Protein AF-A0A9P1GAG2-F1 (afdb_monomer_lite)

pLDDT: mean 76.4, std 18.28, range [32.56, 95.25]

Organism: NCBI:txid2562237

Sequence (135 aa):
MPPHLESDDVDDIKTGTYVYWMKANEDVAERGELGEVVRVDDNGRRKVSFPKGNFSIEARQLNVSDFQKGTFVHMTDEDTDLIGEIKELDNGKLQVDFEGKQKMLGIEMSCLFVLDAAGLTIRIYSNYSHLVSKG

Radius of gyration: 16.51 Å; chains: 1; bounding box: 52×49×37 Å

Secondary structure (DSSP, 8-state):
-------GGGTT--TT-EEEE-S--TTT--TT-EEEEEEE-TTSEEEEEETTEEEEEEGGGEEE-S--TT-EEEEEETTEEEEEEEEEEETTEEEEEETTEEEEEETTS--EEEE-TTT-----B----SS----

Foldseek 3Di:
DPDPPPVPVLVPQAFQFKWFQQDPDPQAHHHRQIWTQHHQDPVQWTFTQALNGTDTHHSVRIDGDLDGQQWWKWWDDPPDTFIWGFHDADNSWTFTQTPNDTDTHHLADTQIATDDPVDGPGDGRYNPPPDDDDD

Structure (mmCIF, N/CA/C/O backbone):
data_AF-A0A9P1GAG2-F1
#
_entry.id   AF-A0A9P1GAG2-F1
#
loop_
_atom_site.group_PDB
_atom_site.id
_atom_site.type_symbol
_atom_site.label_atom_id
_atom_site.label_alt_id
_atom_site.label_comp_id
_atom_site.label_asym_id
_atom_site.label_entity_id
_atom_site.label_seq_id
_atom_site.pdbx_PDB_ins_code
_atom_site.Cartn_x
_atom_site.Cartn_y
_atom_site.Cartn_z
_atom_site.occupancy
_atom_site.B_iso_or_equiv
_atom_site.auth_seq_id
_atom_site.auth_comp_id
_atom_site.auth_asym_id
_atom_site.auth_atom_id
_atom_site.pdbx_PDB_model_num
ATOM 1 N N . MET A 1 1 ? 34.612 -15.310 6.715 1.00 42.91 1 MET A N 1
ATOM 2 C CA . MET A 1 1 ? 33.599 -14.713 5.821 1.00 42.91 1 MET A CA 1
ATOM 3 C C . MET A 1 1 ? 32.276 -14.766 6.558 1.00 42.91 1 MET A C 1
ATOM 5 O O . MET A 1 1 ? 31.880 -15.875 6.899 1.00 42.91 1 MET A O 1
ATOM 9 N N . PRO A 1 2 ? 31.650 -13.632 6.904 1.00 41.22 2 PRO A N 1
ATOM 10 C CA . PRO A 1 2 ? 30.275 -13.672 7.381 1.00 41.22 2 PRO A CA 1
ATOM 11 C C . PRO A 1 2 ? 29.363 -14.095 6.215 1.00 41.22 2 PRO A C 1
ATOM 13 O O . PRO A 1 2 ? 29.686 -13.775 5.066 1.00 41.22 2 PRO A O 1
ATOM 16 N N . PRO A 1 3 ? 28.278 -14.844 6.474 1.00 47.75 3 PRO A N 1
ATOM 17 C CA . PRO A 1 3 ? 27.317 -15.191 5.438 1.00 47.75 3 PRO A CA 1
ATOM 18 C C . PRO A 1 3 ? 26.704 -13.906 4.875 1.00 47.75 3 PRO A C 1
ATOM 20 O O . PRO A 1 3 ? 26.327 -13.004 5.627 1.00 47.75 3 PRO A O 1
ATOM 23 N N . HIS A 1 4 ? 26.649 -13.812 3.546 1.00 45.88 4 HIS A N 1
ATOM 24 C CA . HIS A 1 4 ? 25.820 -12.824 2.876 1.00 45.88 4 HIS A CA 1
ATOM 25 C C . HIS A 1 4 ? 24.372 -13.102 3.285 1.00 45.88 4 HIS A C 1
ATOM 27 O O . HIS A 1 4 ? 23.833 -14.155 2.965 1.00 45.88 4 HIS A O 1
ATOM 33 N N . LEU A 1 5 ? 23.777 -12.177 4.038 1.00 47.00 5 LEU A N 1
ATOM 34 C CA . LEU A 1 5 ? 22.331 -12.074 4.178 1.00 47.00 5 LEU A CA 1
ATOM 35 C C . LEU A 1 5 ? 21.793 -11.688 2.798 1.00 47.00 5 LEU A C 1
ATOM 37 O O . LEU A 1 5 ? 21.690 -10.504 2.477 1.00 47.00 5 LEU A O 1
ATOM 41 N N . GLU A 1 6 ? 21.543 -12.679 1.947 1.00 44.31 6 GLU A N 1
ATOM 42 C CA . GLU A 1 6 ? 20.577 -12.505 0.872 1.00 44.31 6 GLU A CA 1
ATOM 43 C C . GLU A 1 6 ? 19.244 -12.258 1.582 1.00 44.31 6 GLU A C 1
ATOM 45 O O . GLU A 1 6 ? 18.744 -13.102 2.321 1.00 44.31 6 GLU A O 1
ATOM 50 N N . SER A 1 7 ? 18.762 -11.019 1.515 1.00 46.31 7 SER A N 1
ATOM 51 C CA . SER A 1 7 ? 17.443 -10.660 2.014 1.00 46.31 7 SER A CA 1
ATOM 52 C C . SER A 1 7 ? 16.418 -11.366 1.125 1.00 46.31 7 SER A C 1
ATOM 54 O O . SER A 1 7 ? 16.043 -10.829 0.080 1.00 46.31 7 SER A O 1
ATOM 56 N N . ASP A 1 8 ? 16.023 -12.575 1.521 1.00 49.06 8 ASP A N 1
ATOM 57 C CA . ASP A 1 8 ? 15.034 -13.431 0.845 1.00 49.06 8 ASP A CA 1
ATOM 58 C C . ASP A 1 8 ? 13.635 -12.781 0.730 1.00 49.06 8 ASP A C 1
ATOM 60 O O . ASP A 1 8 ? 12.757 -13.301 0.051 1.00 49.06 8 ASP A O 1
ATOM 64 N N . ASP A 1 9 ? 13.418 -11.596 1.307 1.00 52.91 9 ASP A N 1
ATOM 65 C CA . ASP A 1 9 ? 12.117 -10.913 1.312 1.00 52.91 9 ASP A CA 1
ATOM 66 C C . ASP A 1 9 ? 11.694 -10.332 -0.061 1.00 52.91 9 ASP A C 1
ATOM 68 O O . ASP A 1 9 ? 10.576 -9.836 -0.220 1.00 52.91 9 ASP A O 1
ATOM 72 N N . VAL A 1 10 ? 12.570 -10.343 -1.077 1.00 50.88 10 VAL A N 1
ATOM 73 C CA . VAL A 1 10 ? 12.298 -9.724 -2.395 1.00 50.88 10 VAL A CA 1
ATOM 74 C C . VAL A 1 10 ? 11.434 -10.620 -3.300 1.00 50.88 10 VAL A C 1
ATOM 76 O O . VAL A 1 10 ? 10.751 -10.112 -4.200 1.00 50.88 10 VAL A O 1
ATOM 79 N N . ASP A 1 11 ? 11.410 -11.933 -3.056 1.00 53.34 11 ASP A N 1
ATOM 80 C CA . ASP A 1 11 ? 10.612 -12.884 -3.843 1.00 53.34 11 ASP A CA 1
ATOM 81 C C . ASP A 1 11 ? 9.126 -12.932 -3.443 1.00 53.34 11 ASP A C 1
ATOM 83 O O . ASP A 1 11 ? 8.300 -13.426 -4.212 1.00 53.34 11 ASP A O 1
ATOM 87 N N . ASP A 1 12 ? 8.742 -12.289 -2.336 1.00 70.12 12 ASP A N 1
ATOM 88 C CA . ASP A 1 12 ? 7.363 -12.301 -1.824 1.00 70.12 12 ASP A CA 1
ATOM 89 C C . ASP A 1 12 ? 6.474 -11.139 -2.309 1.00 70.12 12 ASP A C 1
ATOM 91 O O . ASP A 1 12 ? 5.284 -11.066 -1.976 1.00 70.12 12 ASP A O 1
ATOM 95 N N . ILE A 1 13 ? 6.995 -10.237 -3.152 1.00 85.69 13 ILE A N 1
ATOM 96 C CA . ILE A 1 13 ? 6.189 -9.158 -3.746 1.00 85.69 13 ILE A CA 1
ATOM 97 C C . ILE A 1 13 ? 5.352 -9.713 -4.909 1.00 85.69 13 ILE A C 1
ATOM 99 O O . ILE A 1 13 ? 5.801 -9.767 -6.064 1.00 85.69 13 ILE A O 1
ATOM 103 N N . LYS A 1 14 ? 4.114 -10.094 -4.583 1.00 91.00 14 LYS A N 1
ATOM 104 C CA . LYS A 1 14 ? 3.098 -10.656 -5.484 1.00 91.00 14 LYS A CA 1
ATOM 105 C C . LYS A 1 14 ? 1.993 -9.650 -5.811 1.00 91.00 14 LYS A C 1
ATOM 107 O O . LYS A 1 14 ? 1.915 -8.567 -5.239 1.00 91.00 14 LYS A O 1
ATOM 112 N N . THR A 1 15 ? 1.120 -10.007 -6.751 1.00 93.25 15 THR A N 1
ATOM 113 C CA . THR A 1 15 ? -0.082 -9.213 -7.039 1.00 93.25 15 THR A CA 1
ATOM 114 C C . THR A 1 15 ? -0.940 -9.049 -5.780 1.00 93.25 15 THR A C 1
ATOM 116 O O . THR A 1 15 ? -1.158 -10.014 -5.049 1.00 93.25 15 THR A O 1
ATOM 119 N N . GLY A 1 16 ? -1.427 -7.831 -5.548 1.00 92.50 16 GLY A N 1
ATOM 120 C CA . GLY A 1 16 ? -2.179 -7.423 -4.363 1.00 92.50 16 GLY A CA 1
ATOM 121 C C . GLY A 1 16 ? -1.309 -6.947 -3.196 1.00 92.50 16 GLY A C 1
ATOM 122 O O . GLY A 1 16 ? -1.848 -6.443 -2.217 1.00 92.50 16 GLY A O 1
ATOM 123 N N . THR A 1 17 ? 0.021 -7.086 -3.271 1.00 93.44 17 THR A N 1
ATOM 124 C CA . THR A 1 17 ? 0.924 -6.582 -2.229 1.00 93.44 17 THR A CA 1
ATOM 125 C C . THR A 1 17 ? 1.015 -5.060 -2.293 1.00 93.44 17 THR A C 1
ATOM 127 O O . THR A 1 17 ? 1.284 -4.492 -3.356 1.00 93.44 17 THR A O 1
ATOM 130 N N . TYR A 1 18 ? 0.847 -4.394 -1.151 1.00 93.12 18 TYR A N 1
ATOM 131 C CA . TYR A 1 18 ? 1.092 -2.956 -1.038 1.00 93.12 18 TYR A CA 1
ATOM 132 C C . TYR A 1 18 ? 2.573 -2.690 -0.788 1.00 93.12 18 TYR A C 1
ATOM 134 O O . TYR A 1 18 ? 3.224 -3.396 -0.012 1.00 93.12 18 TYR A O 1
ATOM 142 N N . VAL A 1 19 ? 3.119 -1.684 -1.462 1.00 92.06 19 VAL A N 1
ATOM 143 C CA . VAL A 1 19 ? 4.553 -1.388 -1.487 1.00 92.06 19 VAL A CA 1
ATOM 144 C C . VAL A 1 19 ? 4.813 0.110 -1.417 1.00 92.06 19 VAL A C 1
ATOM 146 O O . VAL A 1 19 ? 4.057 0.910 -1.963 1.00 92.06 19 VAL A O 1
ATOM 149 N N . TYR A 1 20 ? 5.919 0.485 -0.784 1.00 89.38 20 TYR A N 1
ATOM 150 C CA . TYR A 1 20 ? 6.426 1.850 -0.775 1.00 89.38 20 TYR A CA 1
ATOM 151 C C . TYR A 1 20 ? 7.430 2.082 -1.895 1.00 89.38 20 TYR A C 1
ATOM 153 O O . TYR A 1 20 ? 8.343 1.276 -2.119 1.00 89.38 20 TYR A O 1
ATOM 161 N N . TRP A 1 21 ? 7.315 3.239 -2.542 1.00 88.62 21 TRP A N 1
ATOM 162 C CA . TRP A 1 21 ? 8.352 3.736 -3.431 1.00 88.62 21 TRP A CA 1
ATOM 163 C C . TRP A 1 21 ? 9.466 4.422 -2.647 1.00 88.62 21 TRP A C 1
ATOM 165 O O . TRP A 1 21 ? 9.250 5.442 -2.009 1.00 88.62 21 TRP A O 1
ATOM 175 N N . MET A 1 22 ? 10.690 3.896 -2.695 1.00 79.12 22 MET A N 1
ATOM 176 C CA . MET A 1 22 ? 11.776 4.408 -1.843 1.00 79.12 22 MET A CA 1
ATOM 177 C C . MET A 1 22 ? 12.820 5.250 -2.579 1.00 79.12 22 MET A C 1
ATOM 179 O O . MET A 1 22 ? 13.739 5.776 -1.943 1.00 79.12 22 MET A O 1
ATOM 183 N N . LYS A 1 23 ? 12.703 5.407 -3.901 1.00 82.50 23 LYS A N 1
ATOM 184 C CA . LYS A 1 23 ? 13.642 6.218 -4.685 1.00 82.50 23 LYS A CA 1
ATOM 185 C C . LYS A 1 23 ? 13.145 7.654 -4.831 1.00 82.50 23 LYS A C 1
ATOM 187 O O . LYS A 1 23 ? 11.954 7.915 -4.857 1.00 82.50 23 LYS A O 1
ATOM 192 N N . ALA A 1 24 ? 14.078 8.585 -4.995 1.00 72.94 24 ALA A N 1
ATOM 193 C CA . ALA A 1 24 ? 13.791 10.001 -5.227 1.00 72.94 24 ALA A CA 1
ATOM 194 C C . ALA A 1 24 ? 13.499 10.314 -6.711 1.00 72.94 24 ALA A C 1
ATOM 196 O O . ALA A 1 24 ? 13.972 11.319 -7.229 1.00 72.94 24 ALA A O 1
ATOM 197 N N . ASN A 1 25 ? 12.809 9.417 -7.425 1.00 77.81 25 ASN A N 1
ATOM 198 C CA . ASN A 1 25 ? 12.410 9.677 -8.809 1.00 77.81 25 ASN A CA 1
ATOM 199 C C . ASN A 1 25 ? 10.927 10.048 -8.851 1.00 77.81 25 ASN A C 1
ATOM 201 O O . ASN A 1 25 ? 10.065 9.167 -8.823 1.00 77.81 25 ASN A O 1
ATOM 205 N N . GLU A 1 26 ? 10.678 11.350 -8.942 1.00 74.31 26 GLU A N 1
ATOM 206 C CA . GLU A 1 26 ? 9.348 11.957 -8.941 1.00 74.31 26 GLU A CA 1
ATOM 207 C C . GLU A 1 26 ? 8.535 11.652 -10.207 1.00 74.31 26 GLU A C 1
ATOM 209 O O . GLU A 1 26 ? 7.308 11.783 -10.161 1.00 74.31 26 GLU A O 1
ATOM 214 N N . ASP A 1 27 ? 9.181 11.194 -11.291 1.00 82.44 27 ASP A N 1
ATOM 215 C CA . ASP A 1 27 ? 8.503 10.740 -12.517 1.00 82.44 27 ASP A CA 1
ATOM 216 C C . ASP A 1 27 ? 7.687 9.461 -12.281 1.00 82.44 27 ASP A C 1
ATOM 218 O O . ASP A 1 27 ? 6.778 9.148 -13.048 1.00 82.44 27 ASP A O 1
ATOM 222 N N . VAL A 1 28 ? 8.033 8.701 -11.238 1.00 79.56 28 VAL A N 1
ATOM 223 C CA . VAL A 1 28 ? 7.348 7.464 -10.851 1.00 79.56 28 VAL A CA 1
ATOM 224 C C . VAL A 1 28 ? 6.355 7.755 -9.733 1.00 79.56 28 VAL A C 1
ATOM 226 O O . VAL A 1 28 ? 5.152 7.572 -9.891 1.00 79.56 28 VAL A O 1
ATOM 229 N N . ALA A 1 29 ? 6.868 8.211 -8.598 1.00 81.06 29 ALA A N 1
ATOM 230 C CA . ALA A 1 29 ? 6.107 8.462 -7.385 1.00 81.06 29 ALA A CA 1
ATOM 231 C C . ALA A 1 29 ? 6.968 9.301 -6.434 1.00 81.06 29 ALA A C 1
ATOM 233 O O . ALA A 1 29 ? 8.187 9.410 -6.603 1.00 81.06 29 ALA A O 1
ATOM 234 N N . GLU A 1 30 ? 6.351 9.897 -5.429 1.00 83.62 30 GLU A N 1
ATOM 235 C CA . GLU A 1 30 ? 7.080 10.544 -4.346 1.00 83.62 30 GLU A CA 1
ATOM 236 C C . GLU A 1 30 ? 7.700 9.495 -3.419 1.00 83.62 30 GLU A C 1
ATOM 238 O O . GLU A 1 30 ? 7.209 8.373 -3.262 1.00 83.62 30 GLU A O 1
ATOM 243 N N . ARG A 1 31 ? 8.845 9.824 -2.820 1.00 83.38 31 ARG A N 1
ATOM 244 C CA . ARG A 1 31 ? 9.512 8.891 -1.912 1.00 83.38 31 ARG A CA 1
ATOM 245 C C . ARG A 1 31 ? 8.635 8.675 -0.674 1.00 83.38 31 ARG A C 1
ATOM 247 O O . ARG A 1 31 ? 8.359 9.618 0.053 1.00 83.38 31 ARG A O 1
ATOM 254 N N . GLY A 1 32 ? 8.301 7.421 -0.392 1.00 82.38 32 GLY A N 1
ATOM 255 C CA . GLY A 1 32 ? 7.397 7.009 0.679 1.00 82.38 32 GLY A CA 1
ATOM 256 C C . GLY A 1 32 ? 5.947 6.848 0.223 1.00 82.38 32 GLY A C 1
ATOM 257 O O . GLY A 1 32 ? 5.120 6.415 1.021 1.00 82.38 32 GLY A O 1
ATOM 258 N N . GLU A 1 33 ? 5.633 7.143 -1.041 1.00 86.38 33 GLU A N 1
ATOM 259 C CA . GLU A 1 33 ? 4.287 6.978 -1.584 1.00 86.38 33 GLU A CA 1
ATOM 260 C C . GLU A 1 33 ? 3.923 5.489 -1.68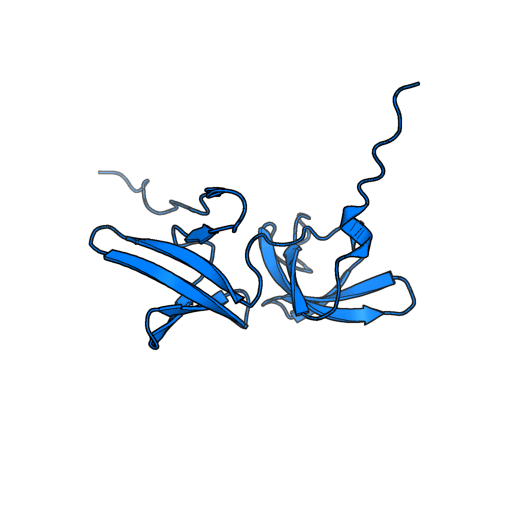3 1.00 86.38 33 GLU A C 1
ATOM 262 O O . GLU A 1 33 ? 4.749 4.645 -2.059 1.00 86.38 33 GLU A O 1
ATOM 267 N N . LEU A 1 34 ? 2.686 5.165 -1.300 1.00 90.69 34 LEU A N 1
ATOM 268 C CA . LEU A 1 34 ? 2.172 3.800 -1.276 1.00 90.69 34 LEU A CA 1
ATOM 269 C C . LEU A 1 34 ? 1.502 3.456 -2.609 1.00 90.69 34 LEU A C 1
ATOM 271 O O . LEU A 1 34 ? 0.713 4.236 -3.143 1.00 90.69 34 LEU A O 1
ATOM 275 N N . GLY A 1 35 ? 1.785 2.260 -3.113 1.00 92.81 35 GLY A N 1
ATOM 276 C CA . GLY A 1 35 ? 1.143 1.698 -4.294 1.00 92.81 35 GLY A CA 1
ATOM 277 C C . GLY A 1 35 ? 0.809 0.222 -4.125 1.00 92.81 35 GLY A C 1
ATOM 278 O O . GLY A 1 35 ? 1.261 -0.432 -3.187 1.00 92.81 35 GLY A O 1
ATOM 279 N N . GLU A 1 36 ? 0.024 -0.312 -5.054 1.00 95.25 36 GLU A N 1
ATOM 280 C CA . GLU A 1 36 ? -0.361 -1.725 -5.092 1.00 95.25 36 GLU A CA 1
ATOM 281 C C . GLU A 1 36 ? 0.271 -2.423 -6.291 1.00 95.25 36 GLU A C 1
ATOM 283 O O . GLU A 1 36 ? 0.207 -1.933 -7.421 1.00 95.25 36 GLU A O 1
ATOM 288 N N . VAL A 1 37 ? 0.847 -3.604 -6.079 1.00 94.88 37 VAL A N 1
ATOM 289 C CA . VAL A 1 37 ? 1.294 -4.453 -7.183 1.00 94.88 37 VAL A CA 1
ATOM 290 C C . VAL A 1 37 ? 0.079 -5.038 -7.895 1.00 94.88 37 VAL A C 1
ATOM 292 O O . VAL A 1 37 ? -0.558 -5.966 -7.413 1.00 94.88 37 VAL A O 1
ATOM 295 N N . VAL A 1 38 ? -0.223 -4.543 -9.090 1.00 94.88 38 VAL A N 1
ATOM 296 C CA . VAL A 1 38 ? -1.346 -5.034 -9.901 1.00 94.88 38 VAL A CA 1
ATOM 297 C C . VAL A 1 38 ? -0.967 -6.255 -10.736 1.00 94.88 38 VAL A C 1
ATOM 299 O O . VAL A 1 38 ? -1.825 -7.053 -11.109 1.00 94.88 38 VAL A O 1
ATOM 302 N N . ARG A 1 39 ? 0.322 -6.431 -11.051 1.00 93.00 39 ARG A N 1
ATOM 303 C CA . ARG A 1 39 ? 0.810 -7.563 -11.852 1.00 93.00 39 ARG A CA 1
ATOM 304 C C . ARG A 1 39 ? 2.286 -7.845 -11.596 1.00 93.00 39 ARG A C 1
ATOM 306 O O . ARG A 1 39 ? 3.068 -6.915 -11.420 1.00 93.00 39 ARG A O 1
ATOM 313 N N . VAL A 1 40 ? 2.667 -9.116 -11.666 1.00 92.00 40 VAL A N 1
ATOM 314 C CA . VAL A 1 40 ? 4.066 -9.545 -11.784 1.00 92.00 40 VAL A CA 1
ATOM 315 C C . VAL A 1 40 ? 4.309 -9.997 -13.225 1.00 92.00 40 VAL A C 1
ATOM 317 O O . VAL A 1 40 ? 3.540 -10.790 -13.766 1.00 92.00 40 VAL A O 1
ATOM 320 N N . ASP A 1 41 ? 5.326 -9.429 -13.862 1.00 88.12 41 ASP A N 1
ATOM 321 C CA . ASP A 1 41 ? 5.751 -9.760 -15.219 1.00 88.12 41 ASP A CA 1
ATOM 322 C C . ASP A 1 41 ? 6.763 -10.921 -15.200 1.00 88.12 41 ASP A C 1
ATOM 324 O O . ASP A 1 41 ? 7.532 -11.075 -14.248 1.00 88.12 41 ASP A O 1
ATOM 328 N N . ASP A 1 42 ? 6.834 -11.689 -16.293 1.00 83.88 42 ASP A N 1
ATOM 329 C CA . ASP A 1 42 ? 7.709 -12.873 -16.420 1.00 83.88 42 ASP A CA 1
ATOM 330 C C . ASP A 1 42 ? 9.212 -12.543 -16.323 1.00 83.88 42 ASP A C 1
ATOM 332 O O . ASP A 1 42 ? 10.044 -13.416 -16.090 1.00 83.88 42 ASP A O 1
ATOM 336 N N . ASN A 1 43 ? 9.577 -11.269 -16.492 1.00 84.44 43 ASN A N 1
ATOM 337 C CA . ASN A 1 43 ? 10.943 -10.764 -16.340 1.00 84.44 43 ASN A CA 1
ATOM 338 C C . ASN A 1 43 ? 11.289 -10.367 -14.892 1.00 84.44 43 ASN A C 1
ATOM 340 O O . ASN A 1 43 ? 12.321 -9.735 -14.662 1.00 84.44 43 ASN A O 1
ATOM 344 N N . GLY A 1 44 ? 10.412 -10.666 -13.928 1.00 82.50 44 GLY A N 1
ATOM 345 C CA . GLY A 1 44 ? 10.593 -10.291 -12.530 1.00 82.50 44 GLY A CA 1
ATOM 346 C C . GLY A 1 44 ? 10.372 -8.799 -12.266 1.00 82.50 44 GLY A C 1
ATOM 347 O O . GLY A 1 44 ? 10.862 -8.268 -11.270 1.00 82.50 44 GLY A O 1
ATOM 348 N N . ARG A 1 45 ? 9.653 -8.069 -13.121 1.00 89.81 45 ARG A N 1
ATOM 349 C CA . ARG A 1 45 ? 9.213 -6.698 -12.814 1.00 89.81 45 ARG A CA 1
ATOM 350 C C . ARG A 1 45 ? 7.793 -6.708 -12.273 1.00 89.81 45 ARG A C 1
ATOM 352 O O . ARG A 1 45 ? 6.996 -7.592 -12.560 1.00 89.81 45 ARG A O 1
ATOM 359 N N . ARG A 1 46 ? 7.498 -5.743 -11.417 1.00 92.88 46 ARG A N 1
ATOM 360 C CA . ARG A 1 46 ? 6.226 -5.590 -10.722 1.00 92.88 46 ARG A CA 1
ATOM 361 C C . ARG A 1 46 ? 5.566 -4.358 -11.314 1.00 92.88 46 ARG A C 1
ATOM 363 O O . ARG A 1 46 ? 6.136 -3.268 -11.266 1.00 92.88 46 ARG A O 1
ATOM 370 N N . LYS A 1 47 ? 4.396 -4.526 -11.923 1.00 94.50 47 LYS A N 1
ATOM 371 C CA . LYS A 1 47 ? 3.554 -3.401 -12.314 1.00 94.50 47 LYS A CA 1
ATOM 372 C C . LYS A 1 47 ? 2.855 -2.909 -11.057 1.00 94.50 47 LYS A C 1
ATOM 374 O O . LYS A 1 47 ? 2.049 -3.641 -10.488 1.00 94.50 47 LYS A O 1
ATOM 379 N N . VAL A 1 48 ? 3.186 -1.700 -10.633 1.00 94.19 48 VAL A N 1
ATOM 380 C CA . VAL A 1 48 ? 2.665 -1.077 -9.417 1.00 94.19 48 VAL A CA 1
ATOM 381 C C . VAL A 1 48 ? 1.786 0.105 -9.796 1.00 94.19 48 VAL A C 1
ATOM 383 O O . VAL A 1 48 ? 2.176 0.912 -10.642 1.00 94.19 48 VAL A O 1
ATOM 386 N N . SER A 1 49 ? 0.605 0.185 -9.192 1.00 94.38 49 SER A N 1
ATOM 387 C CA . SER A 1 49 ? -0.316 1.309 -9.309 1.00 94.38 49 SER A CA 1
ATOM 388 C C . SER A 1 49 ? -0.062 2.293 -8.171 1.00 94.38 49 SER A C 1
ATOM 390 O O . SER A 1 49 ? -0.300 1.974 -7.008 1.00 94.38 49 SER A O 1
ATOM 392 N N . PHE A 1 50 ? 0.424 3.478 -8.525 1.00 91.75 50 PHE A N 1
ATOM 393 C CA . PHE A 1 50 ? 0.571 4.649 -7.662 1.00 91.75 50 PHE A CA 1
ATOM 394 C C . PHE A 1 50 ? -0.451 5.724 -8.066 1.00 91.75 50 PHE A C 1
ATOM 396 O O . PHE A 1 50 ? -1.013 5.646 -9.163 1.00 91.75 50 PHE A O 1
ATOM 403 N N . PRO A 1 51 ? -0.658 6.773 -7.251 1.00 89.38 51 PRO A N 1
ATOM 404 C CA . PRO A 1 51 ? -1.541 7.890 -7.602 1.00 89.38 51 PRO A CA 1
ATOM 405 C C . PRO A 1 51 ? -1.211 8.571 -8.933 1.00 89.38 51 PRO A C 1
ATOM 407 O O . PRO A 1 51 ? -2.103 8.958 -9.687 1.00 89.38 51 PRO A O 1
ATOM 410 N N . LYS A 1 52 ? 0.083 8.672 -9.266 1.00 88.19 52 LYS A N 1
ATOM 411 C CA . LYS A 1 52 ? 0.548 9.238 -10.544 1.00 88.19 52 LYS A CA 1
ATOM 412 C C . LYS A 1 52 ? 0.310 8.322 -11.748 1.00 88.19 52 LYS A C 1
ATOM 414 O O . LYS A 1 52 ? 0.369 8.785 -12.886 1.00 88.19 52 LYS A O 1
ATOM 419 N N . GLY A 1 53 ? 0.053 7.034 -11.527 1.00 90.38 53 GLY A N 1
ATOM 420 C CA . GLY A 1 53 ? -0.182 6.066 -12.590 1.00 90.38 53 GLY A CA 1
ATOM 421 C C . GLY A 1 53 ? 0.441 4.701 -12.323 1.00 90.38 53 GLY A C 1
ATOM 422 O O . GLY A 1 53 ? 0.775 4.335 -11.201 1.00 90.38 53 GLY A O 1
ATOM 423 N N . ASN A 1 54 ? 0.583 3.918 -13.391 1.00 92.81 54 ASN A N 1
ATOM 424 C CA . ASN A 1 54 ? 1.075 2.548 -13.316 1.00 92.81 54 ASN A CA 1
ATOM 425 C C . ASN A 1 54 ? 2.499 2.442 -13.859 1.00 92.81 54 ASN A C 1
ATOM 427 O O . ASN A 1 54 ? 2.749 2.814 -15.005 1.00 92.81 54 ASN A O 1
ATOM 431 N N . PHE A 1 55 ? 3.399 1.832 -13.091 1.00 92.75 55 PHE A N 1
ATOM 432 C CA . PHE A 1 55 ? 4.820 1.758 -13.426 1.00 92.75 55 PHE A CA 1
ATOM 433 C C . PHE A 1 55 ? 5.343 0.330 -13.298 1.00 92.75 55 PHE A C 1
ATOM 435 O O . PHE A 1 55 ? 4.984 -0.388 -12.372 1.00 92.75 55 PHE A O 1
ATOM 442 N N . SER A 1 56 ? 6.201 -0.095 -14.229 1.00 92.69 56 SER A N 1
ATOM 443 C CA . SER A 1 56 ? 6.889 -1.390 -14.145 1.00 92.69 56 SER A CA 1
ATOM 444 C C . SER A 1 56 ? 8.222 -1.204 -13.422 1.00 92.69 56 SER A C 1
ATOM 446 O O . SER A 1 56 ? 9.130 -0.559 -13.952 1.00 92.69 56 SER A O 1
ATOM 448 N N . ILE A 1 57 ? 8.345 -1.760 -12.221 1.00 91.12 57 ILE A N 1
ATOM 449 C CA . ILE A 1 57 ? 9.448 -1.522 -11.282 1.00 91.12 57 ILE A CA 1
ATOM 450 C C . ILE A 1 57 ? 10.106 -2.855 -10.906 1.00 91.12 57 ILE A C 1
ATOM 452 O O . ILE A 1 57 ? 9.445 -3.882 -10.789 1.00 91.12 57 ILE A O 1
ATOM 456 N N . GLU A 1 58 ? 11.426 -2.874 -10.738 1.00 89.38 58 GLU A N 1
ATOM 457 C CA . GLU A 1 58 ? 12.126 -4.061 -10.226 1.00 89.38 58 GLU A CA 1
ATOM 458 C C . GLU A 1 58 ? 11.830 -4.233 -8.728 1.00 89.38 58 GLU A C 1
ATOM 460 O O . GLU A 1 58 ? 11.925 -3.259 -7.985 1.00 89.38 58 GLU A O 1
ATOM 465 N N . ALA A 1 59 ? 11.553 -5.450 -8.243 1.00 86.75 59 ALA A N 1
ATOM 466 C CA . ALA A 1 59 ? 11.190 -5.640 -6.829 1.00 86.75 59 ALA A CA 1
ATOM 467 C C . ALA A 1 59 ? 12.226 -5.126 -5.832 1.00 86.75 59 ALA A C 1
ATOM 469 O O . ALA A 1 59 ? 11.846 -4.553 -4.825 1.00 86.75 59 ALA A O 1
ATOM 470 N N . ARG A 1 60 ? 13.523 -5.216 -6.147 1.00 86.12 60 ARG A N 1
ATOM 471 C CA . ARG A 1 60 ? 14.600 -4.655 -5.310 1.00 86.12 60 ARG A CA 1
ATOM 472 C C . ARG A 1 60 ? 14.517 -3.136 -5.085 1.00 86.12 60 ARG A C 1
ATOM 474 O O . ARG A 1 60 ? 15.327 -2.576 -4.357 1.00 86.12 60 ARG A O 1
ATOM 481 N N . GLN A 1 61 ? 13.637 -2.441 -5.804 1.00 86.81 61 GLN A N 1
ATOM 482 C CA . GLN A 1 61 ? 13.406 -0.999 -5.685 1.00 86.81 61 GLN A CA 1
ATOM 483 C C . GLN A 1 61 ? 12.146 -0.675 -4.870 1.00 86.81 61 GLN A C 1
ATOM 485 O O . GLN A 1 61 ? 11.848 0.502 -4.666 1.00 86.81 61 GLN A O 1
ATOM 490 N N . LEU A 1 62 ? 11.409 -1.701 -4.449 1.00 87.81 62 LEU A N 1
ATOM 491 C CA . LEU A 1 62 ? 10.175 -1.619 -3.687 1.00 87.81 62 LEU A CA 1
ATOM 492 C C . LEU A 1 62 ? 10.428 -2.156 -2.282 1.00 87.81 62 LEU A C 1
ATOM 494 O O . LEU A 1 62 ? 11.132 -3.148 -2.113 1.00 87.81 62 LEU A O 1
ATOM 498 N N . ASN A 1 63 ? 9.800 -1.530 -1.293 1.00 88.38 63 ASN A N 1
ATOM 499 C CA . ASN A 1 63 ? 9.702 -2.099 0.045 1.00 88.38 63 ASN A CA 1
ATOM 500 C C . ASN A 1 63 ? 8.267 -2.557 0.274 1.00 88.38 63 ASN A C 1
ATOM 502 O O . ASN A 1 63 ? 7.340 -1.797 -0.001 1.00 88.38 63 ASN A O 1
ATOM 506 N N . VAL A 1 64 ? 8.080 -3.769 0.793 1.00 88.88 64 VAL A N 1
ATOM 507 C CA . VAL A 1 64 ? 6.761 -4.233 1.242 1.00 88.88 64 VAL A CA 1
ATOM 508 C C . VAL A 1 64 ? 6.252 -3.286 2.325 1.00 88.88 64 VAL A C 1
ATOM 510 O O . VAL A 1 64 ? 7.002 -2.885 3.216 1.00 88.88 64 VAL A O 1
ATOM 513 N N . SER A 1 65 ? 4.992 -2.880 2.212 1.00 86.81 65 SER A N 1
ATOM 514 C CA . SER A 1 65 ? 4.352 -2.058 3.229 1.00 86.81 65 SER A CA 1
ATOM 515 C C . SER A 1 65 ? 3.922 -2.908 4.418 1.00 86.81 65 SER A C 1
ATOM 517 O O . SER A 1 65 ? 3.440 -4.026 4.247 1.00 86.81 65 SER A O 1
ATOM 519 N N . ASP A 1 66 ? 4.030 -2.355 5.621 1.00 83.25 66 ASP A N 1
ATOM 520 C CA . ASP A 1 66 ? 3.423 -2.950 6.813 1.00 83.25 66 ASP A CA 1
ATOM 521 C C . ASP A 1 66 ? 1.877 -2.883 6.742 1.00 83.25 66 ASP A C 1
ATOM 523 O O . ASP A 1 66 ? 1.171 -3.675 7.368 1.00 83.25 66 ASP A O 1
ATOM 527 N N . PHE A 1 67 ? 1.332 -1.978 5.920 1.00 86.38 67 PHE A N 1
ATOM 528 C CA . PHE A 1 67 ? -0.084 -1.945 5.580 1.00 86.38 67 PHE A CA 1
ATOM 529 C C . PHE A 1 67 ? -0.361 -2.939 4.458 1.00 86.38 67 PHE A C 1
ATOM 531 O O . PHE A 1 67 ? 0.147 -2.784 3.354 1.00 86.38 67 PHE A O 1
ATOM 538 N N . GLN A 1 68 ? -1.196 -3.938 4.719 1.00 90.94 68 GLN A N 1
ATOM 539 C CA . GLN A 1 68 ? -1.682 -4.880 3.713 1.00 90.94 68 GLN A CA 1
ATOM 540 C C . GLN A 1 68 ? -3.197 -5.025 3.842 1.00 90.94 68 GLN A C 1
ATOM 542 O O . GLN A 1 68 ? -3.790 -4.689 4.870 1.00 90.94 68 GLN A O 1
ATOM 547 N N . LYS A 1 69 ? -3.843 -5.542 2.797 1.00 91.00 69 LYS A N 1
ATOM 548 C CA . LYS A 1 69 ? -5.259 -5.912 2.863 1.00 91.00 69 LYS A CA 1
ATOM 549 C C . LYS A 1 69 ? -5.494 -6.923 3.991 1.00 91.00 69 LYS A C 1
ATOM 551 O O . LYS A 1 69 ? -4.800 -7.932 4.075 1.00 91.00 69 LYS A O 1
ATOM 556 N N . GLY A 1 70 ? -6.488 -6.654 4.832 1.00 89.62 70 GLY A N 1
ATOM 557 C CA . GLY A 1 70 ? -6.827 -7.446 6.016 1.00 89.62 70 GLY A CA 1
ATOM 558 C C . GLY A 1 70 ? -6.005 -7.112 7.264 1.00 89.62 70 GLY A C 1
ATOM 559 O O . GLY A 1 70 ? -6.296 -7.644 8.333 1.00 89.62 70 GLY A O 1
ATOM 560 N N . THR A 1 71 ? -5.000 -6.235 7.167 1.00 88.00 71 THR A N 1
ATOM 561 C CA . THR A 1 71 ? -4.237 -5.784 8.335 1.00 88.00 71 THR A CA 1
ATOM 562 C C . THR A 1 71 ? -5.105 -4.894 9.220 1.00 88.00 71 THR A C 1
ATOM 564 O O . THR A 1 71 ? -5.773 -3.979 8.732 1.00 88.00 71 THR A O 1
ATOM 567 N N . PHE A 1 72 ? -5.060 -5.131 10.531 1.00 87.06 72 PHE A N 1
ATOM 568 C CA . PHE A 1 72 ? -5.690 -4.250 11.506 1.00 87.06 72 PHE A CA 1
ATOM 569 C C . PHE A 1 72 ? -4.780 -3.069 11.816 1.00 87.06 72 PHE A C 1
ATOM 571 O O . PHE A 1 72 ? -3.593 -3.231 12.113 1.00 87.06 72 PHE A O 1
ATOM 578 N N . VAL A 1 73 ? -5.363 -1.881 11.757 1.00 86.25 73 VAL A N 1
ATOM 579 C CA . VAL A 1 73 ? -4.717 -0.631 12.107 1.00 86.25 73 VAL A CA 1
ATOM 580 C C . VAL A 1 73 ? -5.418 0.012 13.281 1.00 86.25 73 VAL A C 1
ATOM 582 O O . VAL A 1 73 ? -6.641 0.001 13.393 1.00 86.25 73 VAL A O 1
ATOM 585 N N . HIS A 1 74 ? -4.623 0.602 14.151 1.00 84.00 74 HIS A N 1
ATOM 586 C CA . HIS A 1 74 ? -5.087 1.448 15.228 1.00 84.00 74 HIS A CA 1
ATOM 587 C C . HIS A 1 74 ? -4.914 2.904 14.796 1.00 84.00 74 HIS A C 1
ATOM 589 O O . HIS A 1 74 ? -3.848 3.291 14.322 1.00 84.00 74 HIS A O 1
ATOM 595 N N . MET A 1 75 ? -5.982 3.686 14.892 1.00 80.81 75 MET A N 1
ATOM 596 C CA . MET A 1 75 ? -6.015 5.111 14.596 1.00 80.81 75 MET A CA 1
ATOM 597 C C . MET A 1 75 ? -6.288 5.850 15.901 1.00 80.81 75 MET A C 1
ATOM 599 O O . MET A 1 75 ? -7.334 5.648 16.519 1.00 80.81 75 MET A O 1
ATOM 603 N N . THR A 1 76 ? -5.362 6.724 16.284 1.00 74.00 76 THR A N 1
ATOM 604 C CA . THR A 1 76 ? -5.528 7.610 17.439 1.00 74.00 76 THR A CA 1
ATOM 605 C C . THR A 1 76 ? -5.571 9.058 16.978 1.00 74.00 76 THR A C 1
ATOM 607 O O . THR A 1 76 ? -4.654 9.514 16.292 1.00 74.00 76 THR A O 1
ATOM 610 N N . ASP A 1 77 ? -6.609 9.769 17.390 1.00 70.56 77 ASP A N 1
ATOM 611 C CA . ASP A 1 77 ? -6.759 11.222 17.292 1.00 70.56 77 ASP A CA 1
ATOM 612 C C . ASP A 1 77 ? -7.039 11.786 18.698 1.00 70.56 77 ASP A C 1
ATOM 614 O O . ASP A 1 77 ? -7.275 11.009 19.625 1.00 70.56 77 ASP A O 1
ATOM 618 N N . GLU A 1 78 ? -7.018 13.110 18.877 1.00 69.06 78 GLU A N 1
ATOM 619 C CA . GLU A 1 78 ? -7.131 13.776 20.191 1.00 69.06 78 GLU A CA 1
ATOM 620 C C . GLU A 1 78 ? -8.333 13.288 21.023 1.00 69.06 78 GLU A C 1
ATOM 622 O O . GLU A 1 78 ? -8.226 13.170 22.244 1.00 69.06 7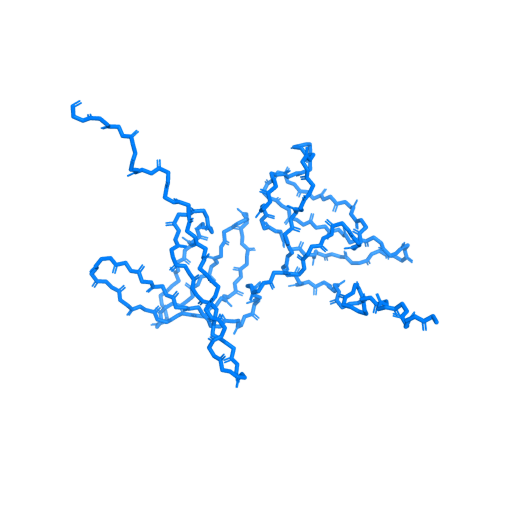8 GLU A O 1
ATOM 627 N N . ASP A 1 79 ? -9.433 12.918 20.361 1.00 73.75 79 ASP A N 1
ATOM 628 C CA . ASP A 1 79 ? -10.681 12.492 21.003 1.00 73.75 79 ASP A CA 1
ATOM 629 C C . ASP A 1 79 ? -11.101 11.050 20.677 1.00 73.75 79 ASP A C 1
ATOM 631 O O . ASP A 1 79 ? -12.179 10.611 21.085 1.00 73.75 79 ASP A O 1
ATOM 635 N N . THR A 1 80 ? -10.333 10.315 19.865 1.00 71.31 80 THR A N 1
ATOM 636 C CA . THR A 1 80 ? -10.808 9.037 19.312 1.00 71.31 80 THR A CA 1
ATOM 637 C C . THR A 1 80 ? -9.707 7.987 19.229 1.00 71.31 80 THR A C 1
ATOM 639 O O . THR A 1 80 ? -8.652 8.213 18.647 1.00 71.31 80 THR A O 1
ATOM 642 N N . ASP A 1 81 ? -10.007 6.805 19.754 1.00 82.06 81 ASP A N 1
ATOM 643 C CA . ASP A 1 81 ? -9.200 5.594 19.662 1.00 82.06 81 ASP A CA 1
ATOM 644 C C . ASP A 1 81 ? -10.033 4.538 18.918 1.00 82.06 81 ASP A C 1
ATOM 646 O O . ASP A 1 81 ? -11.064 4.091 19.426 1.00 82.06 81 ASP A O 1
ATOM 650 N N . LEU A 1 82 ? -9.646 4.205 17.681 1.00 85.75 82 LEU A N 1
ATOM 651 C CA . LEU A 1 82 ? -10.366 3.235 16.853 1.00 85.75 82 LEU A CA 1
ATOM 652 C C . LEU A 1 82 ? -9.423 2.200 16.257 1.00 85.75 82 LEU A C 1
ATOM 654 O O . LEU A 1 82 ? -8.393 2.536 15.676 1.00 85.75 82 LEU A O 1
ATOM 658 N N . ILE A 1 83 ? -9.838 0.938 16.299 1.00 88.69 83 ILE A N 1
ATOM 659 C CA . ILE A 1 83 ? -9.204 -0.143 15.546 1.00 88.69 83 ILE A CA 1
ATOM 660 C C . ILE A 1 83 ? -10.052 -0.414 14.307 1.00 88.69 83 ILE A C 1
ATOM 662 O O . ILE A 1 83 ? -11.269 -0.578 14.401 1.00 88.69 83 ILE A O 1
ATOM 666 N N . GLY A 1 84 ? -9.413 -0.449 13.145 1.00 90.31 84 GLY A N 1
ATOM 667 C CA . GLY A 1 84 ? -10.060 -0.736 11.876 1.00 90.31 84 GLY A CA 1
ATOM 668 C C . GLY A 1 84 ? -9.265 -1.725 11.044 1.00 90.31 84 GLY A C 1
ATOM 669 O O . GLY A 1 84 ? -8.085 -1.956 11.283 1.00 90.31 84 GLY A O 1
ATOM 670 N N . GLU A 1 85 ? -9.912 -2.330 10.061 1.00 92.06 85 GLU A N 1
ATOM 671 C CA . GLU A 1 85 ? -9.283 -3.281 9.146 1.00 92.06 85 GLU A CA 1
ATOM 672 C C . GLU A 1 85 ? -9.070 -2.618 7.786 1.00 92.06 85 GLU A C 1
ATOM 674 O O . GLU A 1 85 ? -10.004 -2.051 7.212 1.00 92.06 85 GLU A O 1
ATOM 679 N N . ILE A 1 86 ? -7.858 -2.705 7.241 1.00 92.00 86 ILE A N 1
ATOM 680 C CA . ILE A 1 86 ? -7.583 -2.247 5.881 1.00 92.00 86 ILE A CA 1
ATOM 681 C C . ILE A 1 86 ? -8.326 -3.153 4.909 1.00 92.00 86 ILE A C 1
ATOM 683 O O . ILE A 1 86 ? -8.050 -4.348 4.803 1.00 92.00 86 ILE A O 1
ATOM 687 N N . LYS A 1 87 ? -9.255 -2.577 4.157 1.00 94.00 87 LYS A N 1
ATOM 688 C CA . LYS A 1 87 ? -9.985 -3.291 3.117 1.00 94.00 87 LYS A CA 1
ATOM 689 C C . LYS A 1 87 ? -9.265 -3.191 1.792 1.00 94.00 87 LYS A C 1
ATOM 691 O O . LYS A 1 87 ? -9.081 -4.220 1.144 1.00 94.00 87 LYS A O 1
ATOM 696 N N . GLU A 1 88 ? -8.882 -1.983 1.392 1.00 93.56 88 GLU A N 1
ATOM 697 C CA . GLU A 1 88 ? -8.339 -1.705 0.060 1.00 93.56 88 GLU A CA 1
ATOM 698 C C . GLU A 1 88 ? -7.363 -0.521 0.085 1.00 93.56 88 GLU A C 1
ATOM 700 O O . GLU A 1 88 ? -7.309 0.244 1.051 1.00 93.56 88 GLU A O 1
ATOM 705 N N . LEU A 1 89 ? -6.584 -0.385 -0.987 1.00 91.44 89 LEU A N 1
ATOM 706 C CA . LEU A 1 89 ? -5.751 0.773 -1.278 1.00 91.44 89 LEU A CA 1
ATOM 707 C C . LEU A 1 89 ? -6.301 1.412 -2.548 1.00 91.44 89 LEU A C 1
ATOM 709 O O . LEU A 1 89 ? -6.283 0.789 -3.605 1.00 91.44 89 LEU A O 1
ATOM 713 N N . ASP A 1 90 ? -6.766 2.652 -2.451 1.00 89.75 90 ASP A N 1
ATOM 714 C CA . ASP A 1 90 ? -7.244 3.405 -3.606 1.00 89.75 90 ASP A CA 1
ATOM 715 C C . ASP A 1 90 ? -6.502 4.730 -3.700 1.00 89.75 90 ASP A C 1
ATOM 717 O O . ASP A 1 90 ? -6.465 5.519 -2.754 1.00 89.75 90 ASP A O 1
ATOM 721 N N . ASN A 1 91 ? -5.878 4.958 -4.855 1.00 86.38 91 ASN A N 1
ATOM 722 C CA . ASN A 1 91 ? -5.163 6.192 -5.162 1.00 86.38 91 ASN A CA 1
ATOM 723 C C . ASN A 1 91 ? -4.215 6.648 -4.026 1.00 86.38 91 ASN A C 1
ATOM 725 O O . ASN A 1 91 ? -4.236 7.807 -3.606 1.00 86.38 91 ASN A O 1
ATOM 729 N N . GLY A 1 92 ? -3.410 5.716 -3.494 1.00 84.56 92 GLY A N 1
ATOM 730 C CA . GLY A 1 92 ? -2.427 5.978 -2.429 1.00 84.56 92 GLY A CA 1
ATOM 731 C C . GLY A 1 92 ? -3.027 6.183 -1.031 1.00 84.56 92 GLY A C 1
ATOM 732 O O . GLY A 1 9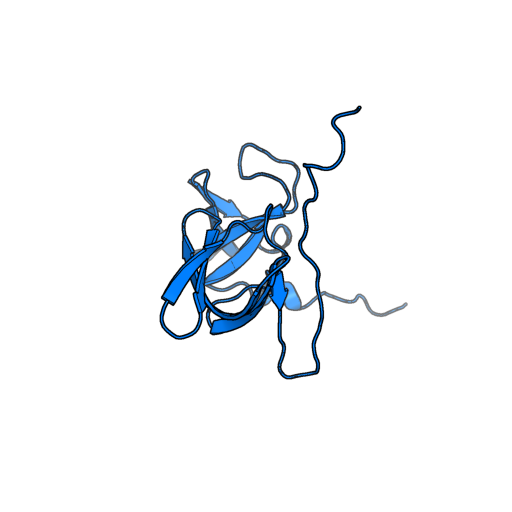2 ? -2.300 6.495 -0.088 1.00 84.56 92 GLY A O 1
ATOM 733 N N . LYS A 1 93 ? -4.343 6.005 -0.876 1.00 88.19 93 LYS A N 1
ATOM 734 C CA . LYS A 1 93 ? -5.070 6.136 0.389 1.00 88.19 93 LYS A CA 1
ATOM 735 C C . LYS A 1 93 ? -5.635 4.792 0.829 1.00 88.19 93 LYS A C 1
ATOM 737 O O . LYS A 1 93 ? -6.243 4.067 0.044 1.00 88.19 93 LYS A O 1
ATOM 742 N N . LEU A 1 94 ? -5.464 4.479 2.106 1.00 90.44 94 LEU A N 1
ATOM 743 C CA . LEU A 1 94 ? -5.970 3.251 2.703 1.00 90.44 94 LEU A CA 1
ATOM 744 C C . LEU A 1 94 ? -7.464 3.396 2.987 1.00 90.44 94 LEU A C 1
ATOM 746 O O . LEU A 1 94 ? -7.881 4.309 3.699 1.00 90.44 94 LEU A O 1
ATOM 750 N N . GLN A 1 95 ? -8.264 2.478 2.462 1.00 92.81 95 GLN A N 1
ATOM 751 C CA . GLN A 1 95 ? -9.655 2.311 2.847 1.00 92.81 95 GLN A CA 1
ATOM 752 C C . GLN A 1 95 ? -9.708 1.412 4.077 1.00 92.81 95 GLN A C 1
ATOM 754 O O . GLN A 1 95 ? -9.441 0.212 3.995 1.00 92.81 95 GLN A O 1
ATOM 759 N N . VAL A 1 96 ? -10.053 1.995 5.218 1.00 91.75 96 VAL A N 1
ATOM 760 C CA . VAL A 1 96 ? -10.105 1.303 6.505 1.00 91.75 96 VAL A CA 1
ATOM 761 C C . VAL A 1 96 ? -11.550 1.211 6.972 1.00 91.75 96 VAL A C 1
ATOM 763 O O . VAL A 1 96 ? -12.267 2.211 6.982 1.00 91.75 96 VAL A O 1
ATOM 766 N N . ASP A 1 97 ? -11.984 0.011 7.343 1.00 93.19 97 ASP A N 1
ATOM 767 C CA . ASP A 1 97 ? -13.284 -0.226 7.962 1.00 93.19 97 ASP A CA 1
ATOM 768 C C . ASP A 1 97 ? -13.159 -0.165 9.484 1.00 93.19 97 ASP A C 1
ATOM 770 O O . ASP A 1 97 ? -12.485 -0.996 10.090 1.00 93.19 97 ASP A O 1
ATOM 774 N N . PHE A 1 98 ? -13.806 0.825 10.091 1.00 89.62 98 PHE A N 1
ATOM 775 C CA . PHE A 1 98 ? -13.933 0.974 11.535 1.00 89.62 98 PHE A CA 1
ATOM 776 C C . PHE A 1 98 ? -15.357 0.592 11.936 1.00 89.62 98 PHE A C 1
ATOM 778 O O . PHE A 1 98 ? -16.294 1.356 11.700 1.00 89.62 98 PHE A O 1
ATOM 785 N N . GLU A 1 99 ? -15.528 -0.598 12.513 1.00 87.88 99 GLU A N 1
ATOM 786 C CA . GLU A 1 99 ? -16.827 -1.097 12.995 1.00 87.88 99 GLU A CA 1
ATOM 787 C C . GLU A 1 99 ? -17.952 -1.028 11.933 1.00 87.88 99 GLU A C 1
ATOM 789 O O . GLU A 1 99 ? -19.089 -0.647 12.221 1.00 87.88 99 GLU A O 1
ATOM 794 N N . GLY A 1 100 ? -17.643 -1.362 10.673 1.00 87.12 100 GLY A N 1
ATOM 795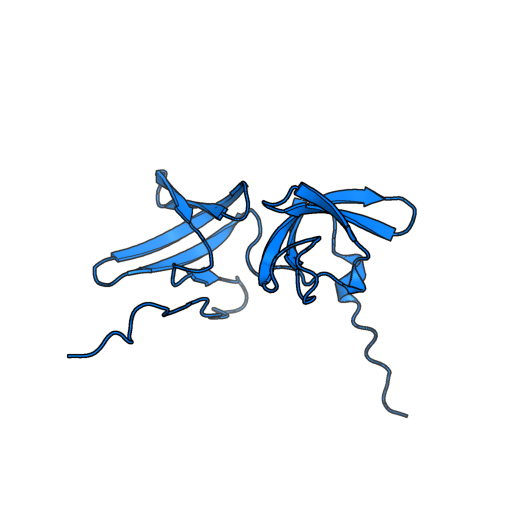 C CA . GLY A 1 100 ? -18.584 -1.306 9.549 1.00 87.12 100 GLY A CA 1
ATOM 796 C C . GLY A 1 100 ? -18.712 0.066 8.877 1.00 87.12 100 GLY A C 1
ATOM 797 O O . GLY A 1 100 ? -19.522 0.227 7.959 1.00 87.12 100 GLY A O 1
ATOM 798 N N . LYS A 1 101 ? -17.947 1.073 9.321 1.00 89.00 101 LYS A N 1
ATOM 799 C CA . LYS A 1 101 ? -17.850 2.386 8.672 1.00 89.00 101 LYS A CA 1
ATOM 800 C C . LYS A 1 101 ? -16.521 2.515 7.942 1.00 89.00 101 LYS A C 1
ATOM 802 O O . LYS A 1 101 ? -15.459 2.550 8.556 1.00 89.00 101 LYS A O 1
ATOM 807 N N . GLN A 1 102 ? -16.590 2.677 6.628 1.00 90.62 102 GLN A N 1
ATOM 808 C CA . GLN A 1 102 ? -15.404 2.833 5.794 1.00 90.62 102 GLN A CA 1
ATOM 809 C C . GLN A 1 102 ? -14.909 4.282 5.785 1.00 90.62 102 GLN A C 1
ATOM 811 O O . GLN A 1 102 ? -15.692 5.219 5.608 1.00 90.62 102 GLN A O 1
ATOM 816 N N . LYS A 1 103 ? -13.596 4.463 5.942 1.00 88.50 103 LYS A N 1
ATOM 817 C CA . LYS A 1 103 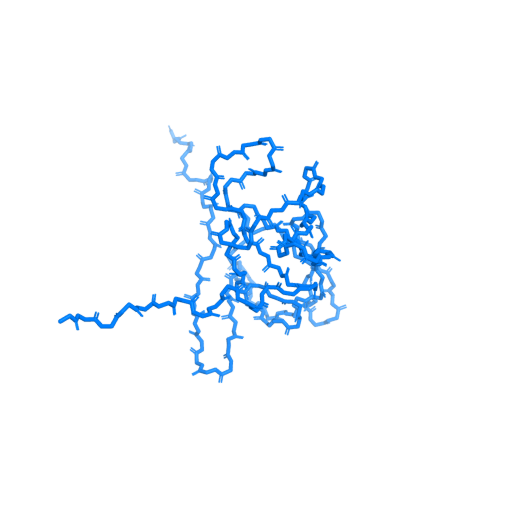? -12.911 5.757 5.913 1.00 88.50 103 LYS A CA 1
ATOM 818 C C . LYS A 1 103 ? -11.662 5.673 5.039 1.00 88.50 103 LYS A C 1
ATOM 820 O O . LYS A 1 103 ? -10.900 4.717 5.130 1.00 88.50 103 LYS A O 1
ATOM 825 N N . MET A 1 104 ? -11.445 6.698 4.218 1.00 87.94 104 MET A N 1
ATOM 826 C CA . MET A 1 104 ? -10.236 6.843 3.403 1.00 87.94 104 MET A CA 1
ATOM 827 C C . MET A 1 104 ? -9.178 7.623 4.179 1.00 87.94 104 MET A C 1
ATOM 829 O O . MET A 1 104 ? -9.418 8.773 4.553 1.00 87.94 104 MET A O 1
ATOM 833 N N . LEU A 1 105 ? -8.015 7.018 4.400 1.00 84.81 105 LEU A N 1
ATOM 834 C CA . LEU A 1 105 ? -6.916 7.592 5.170 1.00 84.81 105 LEU A CA 1
ATOM 835 C C . LEU A 1 105 ? -5.677 7.782 4.295 1.00 84.81 105 LEU A C 1
ATOM 837 O O . LEU A 1 105 ? -5.196 6.850 3.654 1.00 84.81 105 LEU A O 1
ATOM 841 N N . GLY A 1 106 ? -5.157 9.008 4.280 1.00 78.19 106 GLY A N 1
ATOM 842 C CA . GLY A 1 106 ? -3.835 9.295 3.733 1.00 78.19 106 GLY A CA 1
ATOM 843 C C . GLY A 1 106 ? -2.771 9.003 4.786 1.00 78.19 106 GLY A C 1
ATOM 844 O O . GLY A 1 106 ? -2.894 9.444 5.925 1.00 78.19 106 GLY A O 1
ATOM 845 N N . ILE A 1 107 ? -1.716 8.294 4.398 1.00 69.31 107 ILE A N 1
ATOM 846 C CA . ILE A 1 107 ? -0.641 7.858 5.308 1.00 69.31 107 ILE A CA 1
ATOM 847 C C . ILE A 1 107 ? 0.169 9.058 5.832 1.00 69.31 107 ILE A C 1
AT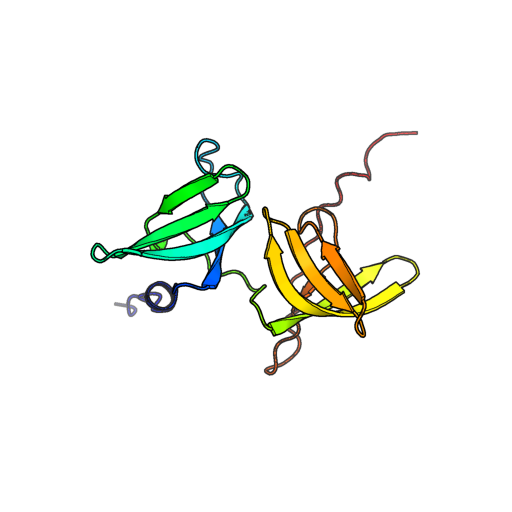OM 849 O O . ILE A 1 107 ? 0.793 8.989 6.885 1.00 69.31 107 ILE A O 1
ATOM 853 N N . GLU A 1 108 ? 0.128 10.188 5.124 1.00 65.06 108 GLU A N 1
ATOM 854 C CA . GLU A 1 108 ? 0.863 11.402 5.485 1.00 65.06 108 GLU A CA 1
ATOM 855 C C . GLU A 1 108 ? 0.245 12.176 6.658 1.00 65.06 108 GLU A C 1
ATOM 857 O O . GLU A 1 108 ? 0.955 12.898 7.349 1.00 65.06 108 GLU A O 1
ATOM 862 N N . MET A 1 109 ? -1.059 12.032 6.913 1.00 53.22 109 MET A N 1
ATOM 863 C CA . MET A 1 109 ? -1.800 12.891 7.853 1.00 53.22 109 MET A CA 1
ATOM 864 C C . MET A 1 109 ? -2.460 12.122 9.001 1.00 53.22 109 MET A C 1
ATOM 866 O O . MET A 1 109 ? -3.323 12.662 9.688 1.00 53.22 109 MET A O 1
ATOM 870 N N . SER A 1 110 ? -2.142 10.843 9.190 1.00 61.16 110 SER A N 1
ATOM 871 C CA . SER A 1 110 ? -2.839 10.000 10.165 1.00 61.16 110 SER A CA 1
ATOM 872 C C . SER A 1 110 ? -1.860 9.154 10.958 1.00 61.16 110 SER A C 1
ATOM 874 O O . SER A 1 110 ? -1.105 8.390 10.368 1.00 61.16 110 SER A O 1
ATOM 876 N N . CYS A 1 111 ? -1.926 9.259 12.288 1.00 63.47 111 CYS A N 1
ATOM 877 C CA . CYS A 1 111 ? -1.231 8.370 13.214 1.00 63.47 111 CYS A CA 1
ATOM 878 C C . CYS A 1 111 ? -1.857 6.975 13.124 1.00 63.47 111 CYS A C 1
ATOM 880 O O . CYS A 1 111 ? -2.861 6.689 13.778 1.00 63.47 111 CYS A O 1
ATOM 882 N N . LEU A 1 112 ? -1.289 6.138 12.257 1.00 68.50 112 LEU A N 1
ATOM 883 C CA . LEU A 1 112 ? -1.693 4.750 12.068 1.00 68.50 112 LEU A CA 1
ATOM 884 C C . LEU A 1 112 ? -0.650 3.819 12.671 1.00 68.50 112 LEU A C 1
ATOM 886 O O . LEU A 1 112 ? 0.539 3.965 12.390 1.00 68.50 112 LEU A O 1
ATOM 890 N N . PHE A 1 113 ? -1.108 2.843 13.451 1.00 72.25 113 PHE A N 1
ATOM 891 C CA . PHE A 1 113 ? -0.273 1.774 13.993 1.00 72.25 113 PHE A CA 1
ATOM 892 C C . PHE A 1 113 ? -0.731 0.435 13.431 1.00 72.25 113 PHE A C 1
ATOM 894 O O . PHE A 1 113 ? -1.928 0.169 13.376 1.00 72.25 113 PHE A O 1
ATOM 901 N N . VAL A 1 114 ? 0.209 -0.415 13.026 1.00 71.56 114 VAL A N 1
ATOM 902 C CA . VAL A 1 114 ? -0.089 -1.774 12.560 1.00 71.56 114 VAL A CA 1
ATOM 903 C C . VAL A 1 114 ? -0.120 -2.729 13.750 1.00 71.56 114 VAL A C 1
ATOM 905 O O . VAL A 1 114 ? 0.786 -2.729 14.581 1.00 71.56 114 VAL A O 1
ATOM 908 N N . LEU A 1 115 ? -1.166 -3.549 13.832 1.00 68.69 115 LEU A N 1
ATOM 909 C CA . LEU A 1 115 ? -1.300 -4.595 14.842 1.00 68.69 115 LEU A CA 1
ATOM 910 C C . LEU A 1 115 ? -0.937 -5.943 14.209 1.00 68.69 115 LEU A C 1
ATOM 912 O O . LEU A 1 115 ? -1.691 -6.469 13.391 1.00 68.69 115 LEU A O 1
ATOM 916 N N . ASP A 1 116 ? 0.216 -6.506 14.576 1.00 62.03 116 ASP A N 1
ATOM 917 C CA . ASP A 1 116 ? 0.592 -7.871 14.193 1.00 62.03 116 ASP A CA 1
ATOM 918 C C . ASP A 1 116 ? 0.209 -8.899 15.280 1.00 62.03 116 ASP A C 1
ATOM 920 O O . ASP A 1 116 ? 0.040 -8.572 16.458 1.00 62.03 116 ASP A O 1
ATOM 924 N N . ALA A 1 117 ? 0.065 -10.166 14.876 1.00 52.25 117 ALA A N 1
ATOM 925 C CA . ALA A 1 117 ? -0.277 -11.278 15.768 1.00 52.25 117 ALA A CA 1
ATOM 926 C C . ALA A 1 117 ? 0.897 -11.760 16.650 1.00 52.25 117 ALA A C 1
ATOM 928 O O . ALA A 1 117 ? 0.693 -12.602 17.524 1.00 52.25 117 ALA A O 1
ATOM 929 N N . ALA A 1 118 ? 2.118 -11.266 16.415 1.00 57.16 118 ALA A N 1
ATOM 930 C CA . ALA A 1 118 ? 3.339 -11.664 17.117 1.00 57.16 118 ALA A CA 1
ATOM 931 C C . ALA A 1 118 ? 3.664 -10.762 18.324 1.00 57.16 118 ALA A C 1
ATOM 933 O O . ALA A 1 118 ? 4.473 -11.138 19.172 1.00 57.16 118 ALA A O 1
ATOM 934 N N . GLY A 1 119 ? 3.000 -9.613 18.436 1.00 45.75 119 GLY A N 1
ATOM 935 C CA . GLY A 1 119 ? 3.166 -8.656 19.516 1.00 45.75 119 GLY A CA 1
ATOM 936 C C . GLY A 1 119 ? 3.389 -7.260 18.956 1.00 45.75 119 GLY A C 1
ATOM 937 O O . GLY A 1 119 ? 4.521 -6.886 18.694 1.00 45.75 119 GLY A O 1
ATOM 938 N N . LEU A 1 120 ? 2.297 -6.501 18.831 1.00 48.81 120 LEU A N 1
ATOM 939 C CA . LEU A 1 120 ? 2.222 -5.038 18.730 1.00 48.81 120 LEU A CA 1
ATOM 940 C C . LEU A 1 120 ? 3.504 -4.340 18.210 1.00 48.81 120 LEU A C 1
ATOM 942 O O . LEU A 1 120 ? 4.138 -3.574 18.940 1.00 48.81 120 LEU A O 1
ATOM 946 N N . THR A 1 121 ? 3.895 -4.565 16.951 1.00 47.59 121 THR A N 1
ATOM 947 C CA . THR A 1 121 ? 4.930 -3.732 16.324 1.00 47.59 121 THR A CA 1
ATOM 948 C C . THR A 1 121 ? 4.352 -2.348 16.018 1.00 47.59 121 THR A C 1
ATOM 950 O O . THR A 1 121 ? 3.823 -2.084 14.942 1.00 47.59 121 THR A O 1
ATOM 953 N N . ILE A 1 122 ? 4.471 -1.431 16.980 1.00 48.94 122 ILE A N 1
ATOM 954 C CA . ILE A 1 122 ? 4.089 -0.025 16.815 1.00 48.94 122 ILE A CA 1
ATOM 955 C C . ILE A 1 122 ? 5.080 0.643 15.849 1.00 48.94 122 ILE A C 1
ATOM 957 O O . ILE A 1 122 ? 6.165 1.069 16.247 1.00 48.94 122 ILE A O 1
ATOM 961 N N . ARG A 1 123 ? 4.709 0.771 14.573 1.00 56.25 123 ARG A N 1
ATOM 962 C CA . ARG A 1 123 ? 5.354 1.708 13.640 1.00 56.25 123 ARG A CA 1
ATOM 963 C C . ARG A 1 123 ? 4.466 2.932 13.504 1.00 56.25 123 ARG A C 1
ATOM 965 O O . ARG A 1 123 ? 3.330 2.820 13.064 1.00 56.25 123 ARG A O 1
ATOM 972 N N . ILE A 1 124 ? 4.981 4.074 13.954 1.00 52.22 124 ILE A N 1
ATOM 973 C CA . ILE A 1 124 ? 4.270 5.353 13.924 1.00 52.22 124 ILE A CA 1
ATOM 974 C C . ILE A 1 124 ? 4.499 5.988 12.560 1.00 52.22 124 ILE A C 1
ATOM 976 O O . ILE A 1 124 ? 5.627 6.351 12.223 1.00 52.22 124 ILE A O 1
ATOM 980 N N . TYR A 1 125 ? 3.427 6.159 11.799 1.00 57.84 125 TYR A N 1
ATOM 981 C CA . TYR A 1 125 ? 3.431 6.992 10.605 1.00 57.84 125 TYR A CA 1
ATOM 982 C C . TYR A 1 125 ? 2.781 8.317 10.993 1.00 57.84 125 TYR A C 1
ATOM 984 O O . TYR A 1 125 ? 1.585 8.377 11.237 1.00 57.84 125 TYR A O 1
ATOM 992 N N . SER A 1 126 ? 3.581 9.370 11.151 1.00 45.47 126 SER A N 1
ATOM 993 C CA . SER A 1 126 ? 3.085 10.720 11.429 1.00 45.47 126 SER A CA 1
ATOM 994 C C . SER A 1 126 ? 3.928 11.722 10.654 1.00 45.47 126 SER A C 1
ATOM 996 O O . SER A 1 126 ? 5.139 11.791 10.878 1.00 45.47 126 SER A O 1
ATOM 998 N N . ASN A 1 127 ? 3.316 12.529 9.789 1.00 43.72 127 ASN A N 1
ATOM 999 C CA . ASN A 1 127 ? 3.949 13.747 9.302 1.00 43.72 127 ASN A CA 1
ATOM 1000 C C . ASN A 1 127 ? 3.272 14.937 9.992 1.00 43.72 127 ASN A C 1
ATOM 1002 O O . ASN A 1 127 ? 2.247 15.448 9.549 1.00 43.72 127 ASN A O 1
ATOM 1006 N N . TYR A 1 128 ? 3.824 15.361 11.131 1.00 37.69 128 TYR A N 1
ATOM 1007 C CA . TYR A 1 128 ? 3.464 16.646 11.728 1.00 37.69 128 TYR A CA 1
ATOM 1008 C C . TYR A 1 128 ? 4.039 17.771 10.852 1.00 37.69 128 TYR A C 1
ATOM 1010 O O . TYR A 1 128 ? 5.103 18.311 11.141 1.00 37.69 128 TYR A O 1
ATOM 1018 N N . SER A 1 129 ? 3.339 18.151 9.782 1.00 40.34 129 SER A N 1
ATOM 1019 C CA . SER A 1 129 ? 3.661 19.349 8.990 1.00 40.34 129 SER A CA 1
ATOM 1020 C C . SER A 1 129 ? 2.827 20.579 9.381 1.00 40.34 129 SER A C 1
ATOM 1022 O O . SER A 1 129 ? 2.847 21.589 8.686 1.00 40.34 129 SER A O 1
ATOM 1024 N N . HIS A 1 130 ? 2.161 20.556 10.543 1.00 38.53 130 HIS A N 1
ATOM 1025 C CA . HIS A 1 130 ? 1.452 21.714 11.101 1.00 38.53 130 HIS A CA 1
ATOM 1026 C C . HIS A 1 130 ? 1.822 22.000 12.564 1.00 38.53 130 HIS A C 1
ATOM 1028 O O . HIS A 1 130 ? 0.964 22.145 13.422 1.00 38.53 130 HIS A O 1
ATOM 1034 N N . LEU A 1 131 ? 3.117 22.136 12.859 1.00 38.25 131 LEU A N 1
ATOM 1035 C CA . LEU A 1 131 ? 3.577 22.787 14.095 1.00 38.25 131 LEU A CA 1
ATOM 1036 C C . LEU A 1 131 ? 4.799 23.689 13.869 1.00 38.25 131 LEU A C 1
ATOM 1038 O O . LEU A 1 131 ? 5.671 23.766 14.719 1.00 38.25 131 LEU A O 1
ATOM 1042 N N . VAL A 1 132 ? 4.861 24.438 12.761 1.00 43.44 132 VAL A N 1
ATOM 1043 C CA . VAL A 1 132 ? 5.590 25.722 12.759 1.00 43.44 132 VAL A CA 1
ATOM 1044 C C . VAL A 1 132 ? 4.900 26.726 11.833 1.00 43.44 132 VAL A C 1
ATOM 1046 O O . VAL A 1 132 ? 5.277 26.904 10.682 1.00 43.44 132 VAL A O 1
ATOM 1049 N N . SER A 1 133 ? 3.938 27.473 12.368 1.00 32.56 133 SER A N 1
ATOM 1050 C CA . SER A 1 133 ? 3.778 28.875 11.973 1.00 32.56 133 SER A CA 1
ATOM 1051 C C . SER A 1 133 ? 3.442 29.708 13.204 1.00 32.56 133 SER A C 1
ATOM 1053 O O . SER A 1 133 ? 2.283 29.940 13.515 1.00 32.56 133 SER A O 1
ATOM 1055 N N . LYS A 1 134 ? 4.524 30.049 13.914 1.00 36.41 134 LYS A N 1
ATOM 1056 C CA . LYS A 1 134 ? 4.834 31.319 14.591 1.00 36.41 134 LYS A CA 1
ATOM 1057 C C . LYS A 1 134 ? 3.669 32.133 15.177 1.00 36.41 134 LYS A C 1
ATOM 1059 O O . LYS A 1 134 ? 2.800 32.604 14.448 1.00 36.41 134 LYS A O 1
ATOM 1064 N N . GLY A 1 135 ? 3.769 32.373 16.488 1.00 34.69 135 GLY A N 1
ATOM 1065 C CA . GLY A 1 135 ? 3.237 33.584 17.118 1.00 34.69 135 GLY A CA 1
ATOM 1066 C C . GLY A 1 135 ? 4.019 34.841 16.755 1.00 34.69 135 GLY A C 1
ATOM 1067 O O . GLY A 1 135 ? 4.915 34.768 15.880 1.00 34.69 135 GLY A O 1
#